Protein AF-A0A2E4DCX3-F1 (afdb_monomer_lite)

Sequence (112 aa):
MVFVAIFLFIAGSLFLGFKVRPLKSKTFEVTSGNKHPDRPMAWYENRIREQIKDLRFEKLKSENGVEYYKPRSLYQVNEPELSLEVTPYVISVTGSRLMIRLISTYVEIEES

Radius of gyration: 19.87 Å; chains: 1; bounding box: 54×25×55 Å

Secondary structure (DSSP, 8-state):
-HHHHHHHHHHHHHHHH---PPPPEEEEEEETTTS-TTS-HHHHHHHHHHHHHHTTEEEEEEETTEEEEEE-TT--S-PPPEEEEE-SSEEEEEEEHHHHHHHHHHTT----

Foldseek 3Di:
DVVVVVVVVVVVCVVVVPPPDQADKDKDKDFPVFADPPDAVVNLVVQLVVLCVVQQWDFDDADPQKTWTDHDPVPPPNWDIWIWHDDNGMIMIMTHPVSSVVSCVSSVTDDD

Structure (mmCIF, N/CA/C/O backbone):
data_AF-A0A2E4DCX3-F1
#
_entry.id   AF-A0A2E4DCX3-F1
#
loop_
_atom_site.group_PDB
_atom_site.id
_atom_site.type_symbol
_atom_site.label_atom_id
_atom_site.label_alt_id
_atom_site.label_comp_id
_atom_site.label_asym_id
_atom_site.label_entity_id
_atom_site.label_seq_id
_atom_site.pdbx_PDB_ins_code
_atom_site.Cartn_x
_atom_site.Cartn_y
_atom_site.Cartn_z
_atom_site.occupancy
_atom_site.B_iso_or_equiv
_atom_site.auth_seq_id
_atom_site.auth_comp_id
_atom_site.auth_asym_id
_atom_site.auth_atom_id
_atom_site.pdbx_PDB_model_num
ATOM 1 N N . MET A 1 1 ? 37.709 12.305 -41.499 1.00 60.09 1 MET A N 1
ATOM 2 C CA . MET A 1 1 ? 37.738 11.978 -40.052 1.00 60.09 1 MET A CA 1
ATOM 3 C C . MET A 1 1 ?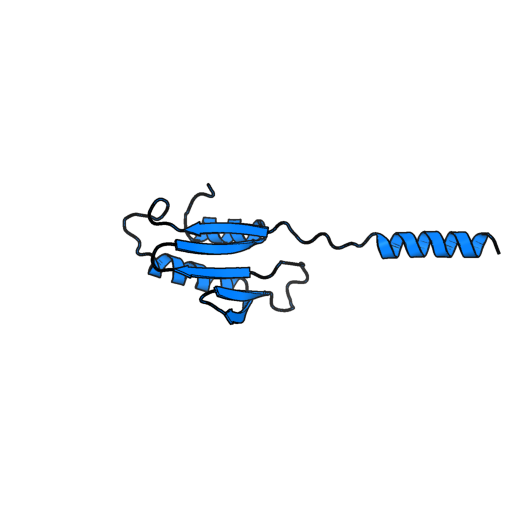 36.791 12.839 -39.211 1.00 60.09 1 MET A C 1
ATOM 5 O O . MET A 1 1 ? 36.148 12.287 -38.333 1.00 60.09 1 MET A O 1
ATOM 9 N N . VAL A 1 2 ? 36.623 14.138 -39.498 1.00 73.69 2 VAL A N 1
ATOM 10 C CA . VAL A 1 2 ? 35.741 15.048 -38.726 1.00 73.69 2 VAL A CA 1
ATOM 11 C C . VAL A 1 2 ? 34.267 14.602 -38.690 1.00 73.69 2 VAL A C 1
ATOM 13 O O . VAL A 1 2 ? 33.649 14.605 -37.631 1.00 73.69 2 VAL A O 1
ATOM 16 N N . PHE A 1 3 ? 33.721 14.122 -39.811 1.00 69.19 3 PHE A N 1
ATOM 17 C CA . PHE A 1 3 ? 32.329 13.652 -39.883 1.00 69.19 3 PHE A CA 1
ATOM 18 C C . PHE A 1 3 ? 32.030 12.429 -38.999 1.00 69.19 3 PHE A C 1
ATOM 20 O O . PHE A 1 3 ? 30.928 12.308 -38.473 1.00 69.19 3 PHE A O 1
ATOM 27 N N . VAL A 1 4 ? 33.017 11.554 -38.778 1.00 77.38 4 VAL A N 1
ATOM 28 C CA . VAL A 1 4 ? 32.861 10.365 -37.922 1.00 77.38 4 VAL A CA 1
ATOM 29 C C . VAL A 1 4 ? 32.795 10.767 -36.447 1.00 77.38 4 VAL A C 1
ATOM 31 O O . VAL A 1 4 ? 31.987 10.228 -35.698 1.00 77.38 4 VAL A O 1
ATOM 34 N N . ALA A 1 5 ? 33.580 11.768 -36.039 1.00 77.50 5 ALA A N 1
ATOM 35 C CA . ALA A 1 5 ? 33.556 12.290 -34.674 1.00 77.50 5 ALA A CA 1
ATOM 36 C C . ALA A 1 5 ? 32.223 12.985 -34.343 1.00 77.50 5 ALA A C 1
ATOM 38 O O . ALA A 1 5 ? 31.675 12.780 -33.263 1.00 77.50 5 ALA A O 1
ATOM 39 N N . ILE A 1 6 ? 31.666 13.746 -35.292 1.00 78.06 6 ILE A N 1
ATOM 40 C CA . ILE A 1 6 ? 30.356 14.397 -35.133 1.00 78.06 6 ILE A CA 1
ATOM 41 C C . ILE A 1 6 ? 29.243 13.346 -35.026 1.00 78.06 6 ILE A C 1
ATOM 43 O O . ILE A 1 6 ? 28.384 13.447 -34.153 1.00 78.06 6 ILE A O 1
ATOM 47 N N . PHE A 1 7 ? 29.287 12.298 -35.854 1.00 78.69 7 PHE A N 1
ATOM 48 C CA . PHE A 1 7 ? 28.310 11.210 -35.798 1.00 78.69 7 PHE A CA 1
ATOM 49 C C . PHE A 1 7 ? 28.363 10.448 -34.464 1.00 78.69 7 PHE A C 1
ATOM 51 O O . PHE A 1 7 ? 27.322 10.194 -33.862 1.00 78.69 7 PHE A O 1
ATOM 58 N N . LEU A 1 8 ? 29.563 10.156 -33.949 1.00 76.56 8 LEU A N 1
ATOM 59 C CA . LEU A 1 8 ? 29.741 9.519 -32.639 1.00 76.56 8 LEU A CA 1
ATOM 60 C C . LEU A 1 8 ? 29.294 10.421 -31.478 1.00 76.56 8 LEU A C 1
ATOM 62 O O . LEU A 1 8 ? 28.743 9.922 -30.500 1.00 76.56 8 LEU A O 1
ATOM 66 N N . PHE A 1 9 ? 29.467 11.740 -31.590 1.00 75.94 9 PHE A N 1
ATOM 67 C CA . PHE A 1 9 ? 28.999 12.700 -30.586 1.00 75.94 9 PHE A CA 1
ATOM 68 C C . PHE A 1 9 ? 27.464 12.807 -30.551 1.00 75.94 9 PHE A C 1
ATOM 70 O O . PHE A 1 9 ? 26.855 12.822 -29.478 1.00 75.94 9 PHE A O 1
ATOM 77 N N . ILE A 1 10 ? 26.817 12.817 -31.719 1.00 74.19 10 ILE A N 1
ATOM 78 C CA . ILE A 1 10 ? 25.350 12.809 -31.831 1.00 74.19 10 ILE A CA 1
ATOM 79 C C . ILE A 1 10 ? 24.786 11.471 -31.331 1.00 74.19 10 ILE A C 1
ATOM 81 O O . ILE A 1 10 ? 23.839 11.456 -30.549 1.00 74.19 10 ILE A O 1
ATOM 85 N N . ALA A 1 11 ? 25.406 10.346 -31.697 1.00 70.62 11 ALA A N 1
ATOM 86 C CA . ALA A 1 11 ? 24.998 9.034 -31.204 1.00 70.62 11 ALA A CA 1
ATOM 87 C C . ALA A 1 11 ? 25.176 8.921 -29.678 1.00 70.62 11 ALA A C 1
ATOM 89 O O . ALA A 1 11 ? 24.258 8.500 -28.979 1.00 70.62 11 ALA A O 1
ATOM 90 N N . GLY A 1 12 ? 26.313 9.370 -29.137 1.00 66.31 12 GLY A N 1
ATOM 91 C CA . GLY A 1 12 ? 26.572 9.369 -27.696 1.00 66.31 12 GLY A CA 1
ATOM 92 C C . GLY A 1 12 ? 25.592 10.246 -26.911 1.00 66.31 12 GLY A C 1
ATOM 93 O O . GLY A 1 12 ? 25.067 9.810 -25.888 1.00 66.31 12 GLY A O 1
ATOM 94 N N . SER A 1 13 ? 25.276 11.447 -27.405 1.00 64.88 13 SER A N 1
ATOM 95 C CA . SER A 1 13 ? 24.304 12.339 -26.750 1.00 64.88 13 SER A CA 1
ATOM 96 C C . SER A 1 13 ? 22.870 11.793 -26.778 1.00 64.88 13 SER A C 1
ATOM 98 O O . SER A 1 13 ? 22.145 11.963 -25.796 1.00 64.88 13 SER A O 1
ATOM 100 N N . LEU A 1 14 ? 22.480 11.059 -27.827 1.00 61.06 14 LEU A N 1
ATOM 101 C CA . LEU A 1 14 ? 21.183 10.373 -27.899 1.00 61.06 14 LEU A CA 1
ATOM 102 C C . LEU A 1 14 ? 21.089 9.174 -26.938 1.00 61.06 14 LEU A C 1
ATOM 104 O O . LEU A 1 14 ? 20.057 8.998 -26.292 1.00 61.06 14 LEU A O 1
ATOM 108 N N . PHE A 1 15 ? 22.162 8.393 -26.771 1.00 58.66 15 PHE A N 1
ATOM 109 C CA . PHE A 1 15 ? 22.199 7.278 -25.810 1.00 58.66 15 PHE A CA 1
ATOM 110 C C . PHE A 1 15 ? 22.223 7.745 -24.344 1.00 58.66 15 PHE A C 1
ATOM 112 O O . PHE A 1 15 ? 21.647 7.091 -23.476 1.00 58.66 15 PHE A O 1
ATOM 119 N N . LEU A 1 16 ? 22.836 8.896 -24.055 1.00 56.59 16 LEU A N 1
ATOM 120 C CA . LEU A 1 16 ? 22.876 9.489 -22.710 1.00 56.59 16 LEU A CA 1
ATOM 121 C C . LEU A 1 16 ? 21.589 10.250 -22.330 1.00 56.59 16 LEU A C 1
ATOM 123 O O . LEU A 1 16 ? 21.375 10.527 -21.147 1.00 56.59 16 LEU A O 1
ATOM 127 N N . GLY A 1 17 ? 20.734 10.581 -23.306 1.00 50.94 17 GLY A N 1
ATOM 128 C CA . GLY A 1 17 ? 19.500 11.354 -23.116 1.00 50.94 17 GLY A CA 1
ATOM 129 C C . GLY A 1 17 ? 18.341 10.574 -22.487 1.00 50.94 17 GLY A C 1
ATOM 130 O O . GLY A 1 17 ? 17.479 11.172 -21.844 1.00 50.94 17 GLY A O 1
ATOM 131 N N . PHE A 1 18 ? 18.347 9.242 -22.573 1.00 50.69 18 PHE A N 1
ATOM 132 C CA . PHE A 1 18 ? 17.361 8.381 -21.912 1.00 50.69 18 PHE A CA 1
ATOM 133 C C . PHE A 1 18 ? 17.787 8.023 -20.481 1.00 50.69 18 PHE A C 1
ATOM 135 O O . PHE A 1 18 ? 17.762 6.864 -20.069 1.00 50.69 18 PHE A O 1
ATOM 142 N N . LYS A 1 19 ? 18.152 9.025 -19.672 1.00 51.50 19 LYS A N 1
ATOM 143 C CA . LYS A 1 19 ? 18.128 8.847 -18.215 1.00 51.50 19 LYS A CA 1
ATOM 144 C C . LYS A 1 19 ? 16.668 8.790 -17.792 1.00 51.50 19 LYS A C 1
ATOM 146 O O . LYS A 1 19 ? 16.032 9.823 -17.590 1.00 51.50 19 LYS A O 1
ATOM 151 N N . VAL A 1 20 ? 16.145 7.569 -17.709 1.00 53.94 20 VAL A N 1
ATOM 152 C CA . VAL A 1 20 ? 14.855 7.246 -17.100 1.00 53.94 20 VAL A CA 1
ATOM 153 C C . VAL A 1 20 ? 14.802 7.957 -15.751 1.00 53.94 20 VAL A C 1
ATOM 155 O O . VAL A 1 20 ? 15.507 7.582 -14.816 1.00 53.94 20 VAL A O 1
ATOM 158 N N . ARG A 1 21 ? 14.033 9.044 -15.660 1.00 54.62 21 ARG A N 1
ATOM 159 C CA . ARG A 1 21 ? 13.808 9.706 -14.377 1.00 54.62 21 ARG A CA 1
ATOM 160 C C . ARG A 1 21 ? 12.901 8.775 -13.577 1.00 54.62 21 ARG A C 1
ATOM 162 O O . ARG A 1 21 ? 11.779 8.552 -14.035 1.00 54.62 21 ARG A O 1
ATOM 169 N N . PRO A 1 22 ? 13.346 8.219 -12.437 1.00 57.06 22 PRO A N 1
ATOM 170 C CA . PRO A 1 22 ? 12.442 7.465 -11.584 1.00 57.06 22 PRO A CA 1
ATOM 171 C C . PRO A 1 22 ? 11.277 8.384 -11.204 1.00 57.06 22 PRO A C 1
ATOM 173 O O . PRO A 1 22 ? 11.480 9.559 -10.873 1.00 57.06 22 PRO A O 1
ATOM 176 N N . LEU A 1 23 ? 10.051 7.877 -11.325 1.00 62.91 23 LEU A N 1
ATOM 177 C CA . LEU A 1 23 ? 8.863 8.592 -10.869 1.00 62.91 23 LEU A CA 1
ATOM 178 C C . LEU A 1 23 ? 9.053 8.935 -9.386 1.00 62.91 23 LEU A C 1
ATOM 180 O O . LEU A 1 23 ? 9.515 8.102 -8.609 1.00 62.91 23 LEU A O 1
ATOM 184 N N . LYS A 1 24 ? 8.728 10.174 -8.992 1.00 70.50 24 LYS A N 1
ATOM 185 C CA . LYS A 1 24 ? 8.826 10.587 -7.586 1.00 70.50 24 LYS A CA 1
ATOM 186 C C . LYS A 1 24 ? 7.937 9.671 -6.740 1.00 70.50 24 LYS A C 1
ATOM 188 O O . LYS A 1 24 ? 6.736 9.571 -7.015 1.00 70.50 24 LYS A O 1
ATOM 193 N N . SER A 1 25 ? 8.527 9.023 -5.739 1.00 80.06 25 SER A N 1
ATOM 194 C CA . SER A 1 25 ? 7.778 8.267 -4.743 1.00 80.06 25 SER A CA 1
ATOM 195 C C . SER A 1 25 ? 7.021 9.222 -3.818 1.00 80.06 25 SER A C 1
ATOM 197 O O . SER A 1 25 ? 7.450 10.354 -3.573 1.00 80.06 25 SER A O 1
ATOM 199 N N . LYS A 1 26 ? 5.862 8.779 -3.341 1.00 85.69 26 LYS A N 1
ATOM 200 C CA . LYS A 1 26 ? 5.081 9.427 -2.288 1.00 85.69 26 LYS A CA 1
ATOM 201 C C . LYS A 1 26 ? 4.746 8.368 -1.241 1.00 85.69 26 LYS A C 1
ATOM 203 O O . LYS A 1 26 ? 4.558 7.201 -1.587 1.00 85.69 26 LYS A O 1
ATOM 208 N N . THR A 1 27 ? 4.681 8.795 0.011 1.00 87.19 27 THR A N 1
ATOM 209 C CA . THR A 1 27 ? 4.216 7.977 1.129 1.00 87.19 27 THR A CA 1
ATOM 210 C C . THR A 1 27 ? 2.827 8.453 1.533 1.00 87.19 27 THR A C 1
ATOM 212 O O . THR A 1 27 ? 2.557 9.655 1.558 1.00 87.19 27 THR A O 1
ATOM 215 N N . PHE A 1 28 ? 1.939 7.503 1.780 1.00 88.31 28 PHE A N 1
ATOM 216 C CA . PHE A 1 28 ? 0.589 7.707 2.278 1.00 88.31 28 PHE A CA 1
ATOM 217 C C . PHE A 1 28 ? 0.420 6.891 3.548 1.00 88.31 28 PHE A C 1
ATOM 219 O O . PHE A 1 28 ? 0.754 5.708 3.572 1.00 88.31 28 PHE A O 1
ATOM 226 N N . GLU A 1 29 ? -0.097 7.528 4.590 1.00 90.06 29 GLU A N 1
ATOM 227 C CA . GLU A 1 29 ? -0.219 6.928 5.910 1.00 90.06 29 GLU A CA 1
ATOM 228 C C . GLU A 1 29 ? -1.677 6.926 6.352 1.00 90.06 29 GLU A C 1
ATOM 230 O O . GLU A 1 29 ? -2.367 7.941 6.279 1.00 90.06 29 GLU A O 1
ATOM 235 N N . VAL A 1 30 ? -2.141 5.786 6.851 1.00 87.00 30 VAL A N 1
ATOM 236 C CA . VAL A 1 30 ? -3.414 5.655 7.556 1.00 87.00 30 VAL A CA 1
ATOM 237 C C . VAL A 1 30 ? -3.110 5.617 9.043 1.00 87.00 30 VAL A C 1
ATOM 239 O O . VAL A 1 30 ? -2.428 4.714 9.524 1.00 87.00 30 VAL A O 1
ATOM 242 N N . THR A 1 31 ? -3.622 6.598 9.773 1.00 88.06 31 THR A N 1
ATOM 243 C CA . THR A 1 31 ? -3.452 6.765 11.216 1.00 88.06 31 THR A CA 1
ATOM 244 C C . THR A 1 31 ? -4.814 6.786 11.903 1.00 88.06 31 THR A C 1
ATOM 246 O O . THR A 1 31 ? -5.868 6.889 11.272 1.00 88.06 31 THR A O 1
ATOM 249 N N . SER A 1 32 ? -4.829 6.707 13.231 1.00 82.62 32 SER A N 1
ATOM 250 C CA . SER A 1 32 ? -6.069 6.865 13.998 1.00 82.62 32 SER A CA 1
ATOM 251 C C . SER A 1 32 ? -6.746 8.228 13.801 1.00 82.62 32 SER A C 1
ATOM 253 O O . SER A 1 32 ? -7.934 8.334 14.084 1.00 82.62 32 SER A O 1
ATOM 255 N N . GLY A 1 33 ? -6.013 9.249 13.339 1.00 82.31 33 GLY A N 1
ATOM 256 C CA . GLY A 1 33 ? -6.527 10.606 13.140 1.00 82.31 33 GLY A CA 1
ATOM 257 C C . GLY A 1 33 ? -7.189 10.853 11.782 1.00 82.31 33 GLY A C 1
ATOM 258 O O . GLY A 1 33 ? -7.998 11.769 11.684 1.00 82.31 33 GLY A O 1
ATOM 259 N N . ASN A 1 34 ? -6.874 10.058 10.752 1.00 83.50 34 ASN A N 1
ATOM 260 C CA . ASN A 1 34 ? -7.433 10.226 9.401 1.00 83.50 34 ASN A CA 1
ATOM 261 C C . ASN A 1 34 ? -8.348 9.076 8.953 1.00 83.50 34 ASN A C 1
ATOM 263 O O . ASN A 1 34 ? -9.028 9.192 7.935 1.00 83.50 34 ASN A O 1
ATOM 267 N N . LYS A 1 35 ? -8.384 7.967 9.700 1.00 83.38 35 LYS A N 1
ATOM 268 C CA . LYS A 1 35 ? -9.285 6.849 9.417 1.00 83.38 35 LYS A CA 1
ATOM 269 C C . LYS A 1 35 ? -10.731 7.186 9.789 1.00 83.38 35 LYS A C 1
ATOM 271 O O . LYS A 1 35 ? -11.000 7.938 10.724 1.00 83.38 35 LYS A O 1
ATOM 276 N N . HIS A 1 36 ? -11.669 6.509 9.139 1.00 84.12 36 HIS A N 1
ATOM 277 C CA . HIS A 1 36 ? -13.079 6.566 9.499 1.00 84.12 36 HIS A CA 1
ATOM 278 C C . HIS A 1 36 ? -13.296 5.960 10.904 1.00 84.12 36 HIS A C 1
ATOM 280 O O . HIS A 1 36 ? -12.719 4.902 11.207 1.00 84.12 36 HIS A O 1
ATOM 286 N N . PRO A 1 37 ? -14.126 6.573 11.771 1.00 82.38 37 PRO A N 1
ATOM 287 C CA . PRO A 1 37 ? -14.344 6.094 13.140 1.00 82.38 37 PRO A CA 1
ATOM 288 C C . PRO A 1 37 ? -14.864 4.651 13.180 1.00 82.38 37 PRO A C 1
ATOM 290 O O . PRO A 1 37 ? -14.351 3.837 13.946 1.00 82.38 37 PRO A O 1
ATOM 293 N N . ASP A 1 38 ? -15.783 4.309 12.276 1.00 85.25 38 ASP A N 1
ATOM 294 C CA . ASP A 1 38 ? -16.437 2.991 12.237 1.00 85.25 38 ASP A CA 1
ATOM 295 C C . ASP A 1 38 ? -15.596 1.868 11.608 1.00 85.25 38 ASP A C 1
ATOM 297 O O . ASP A 1 38 ? -15.982 0.700 11.657 1.00 85.25 38 ASP A O 1
ATOM 301 N N . ARG A 1 39 ? -14.452 2.190 10.987 1.00 86.69 39 ARG A N 1
ATOM 302 C CA . ARG A 1 39 ? -13.627 1.204 10.273 1.00 86.69 39 ARG A CA 1
ATOM 303 C C . ARG A 1 39 ? -12.381 0.837 11.096 1.00 86.69 39 ARG A C 1
ATOM 305 O O . ARG A 1 39 ? -11.603 1.723 11.479 1.00 86.69 39 ARG A O 1
ATOM 312 N N . PRO A 1 40 ? -12.150 -0.456 11.395 1.00 88.88 40 PRO A N 1
ATOM 313 C CA . PRO A 1 40 ? -10.940 -0.891 12.091 1.00 88.88 40 PRO A CA 1
ATOM 314 C C . PRO A 1 40 ? -9.716 -0.816 11.166 1.00 88.88 40 PRO A C 1
ATOM 316 O O . PRO A 1 40 ? -9.854 -0.924 9.950 1.00 88.88 40 PRO A O 1
ATOM 319 N N . MET A 1 41 ? -8.503 -0.705 11.725 1.00 88.25 41 MET A N 1
ATOM 320 C CA . MET A 1 41 ? -7.262 -0.675 10.924 1.00 88.25 41 MET A CA 1
ATOM 321 C C . MET A 1 41 ? -7.102 -1.901 10.018 1.00 88.25 41 MET A C 1
ATOM 323 O O . MET A 1 41 ? -6.710 -1.766 8.863 1.00 88.25 41 MET A O 1
ATOM 327 N N . ALA A 1 42 ? -7.518 -3.078 10.492 1.00 89.06 42 ALA A N 1
ATOM 328 C CA . ALA A 1 42 ? -7.504 -4.307 9.701 1.00 89.06 42 ALA A CA 1
ATOM 329 C C . ALA A 1 42 ? -8.330 -4.204 8.401 1.00 89.06 42 ALA A C 1
ATOM 331 O O . ALA A 1 42 ? -8.007 -4.848 7.405 1.00 89.06 42 ALA A O 1
ATOM 332 N N . TRP A 1 43 ? -9.390 -3.384 8.378 1.00 90.25 43 TRP A N 1
ATOM 333 C CA . TRP A 1 43 ? -10.163 -3.150 7.156 1.00 90.25 43 TRP A CA 1
ATOM 334 C C . TRP A 1 43 ? -9.318 -2.428 6.101 1.00 90.25 43 TRP A C 1
ATOM 336 O O . TRP A 1 43 ? -9.300 -2.840 4.942 1.00 90.25 43 TRP A O 1
ATOM 346 N N . TYR A 1 44 ? -8.571 -1.402 6.513 1.00 88.81 44 TYR A N 1
ATOM 347 C CA . TYR A 1 44 ? -7.678 -0.641 5.638 1.00 88.81 44 TYR A CA 1
ATOM 348 C C . TYR A 1 44 ? -6.524 -1.496 5.125 1.00 88.81 44 TYR A C 1
ATOM 350 O O . TYR A 1 44 ? -6.248 -1.496 3.929 1.00 88.81 44 TYR A O 1
ATOM 358 N N . GLU A 1 45 ? -5.903 -2.277 6.007 1.00 90.69 45 GLU A N 1
ATOM 359 C CA . GLU A 1 45 ? -4.848 -3.227 5.646 1.00 90.69 45 GLU A CA 1
ATOM 360 C C . GLU A 1 45 ? -5.309 -4.182 4.535 1.00 90.69 45 GLU A C 1
ATOM 362 O O . GLU A 1 45 ? -4.633 -4.330 3.513 1.00 90.69 45 GLU A O 1
ATOM 367 N N . ASN A 1 46 ? -6.490 -4.785 4.698 1.00 91.12 46 ASN A N 1
ATOM 368 C CA . ASN A 1 46 ? -7.047 -5.709 3.713 1.00 91.12 46 ASN A CA 1
ATOM 369 C C . ASN A 1 46 ? -7.348 -5.014 2.382 1.00 91.12 46 ASN A C 1
ATOM 371 O O . ASN A 1 46 ? -6.951 -5.519 1.334 1.00 91.12 46 ASN A O 1
ATOM 375 N N . ARG A 1 47 ? -7.969 -3.830 2.416 1.00 90.81 47 ARG A N 1
ATOM 376 C CA . ARG A 1 47 ? -8.291 -3.057 1.206 1.00 90.81 47 ARG A CA 1
ATOM 377 C C . ARG A 1 47 ? -7.050 -2.628 0.434 1.00 90.81 47 ARG A C 1
ATOM 379 O O . ARG A 1 47 ? -7.028 -2.729 -0.789 1.00 90.81 47 ARG A O 1
ATOM 386 N N . ILE A 1 48 ? -6.003 -2.195 1.133 1.00 90.50 48 ILE A N 1
ATOM 387 C CA . ILE A 1 48 ? -4.731 -1.821 0.505 1.00 90.50 48 ILE A CA 1
ATOM 388 C C . ILE A 1 48 ? -4.103 -3.046 -0.168 1.00 90.50 48 ILE A C 1
ATOM 390 O O . ILE A 1 48 ? -3.694 -2.964 -1.326 1.00 90.50 48 ILE A O 1
ATOM 394 N N . ARG A 1 49 ? -4.077 -4.203 0.506 1.00 90.75 49 ARG A N 1
ATOM 395 C CA . ARG A 1 49 ? -3.550 -5.443 -0.087 1.00 90.75 49 ARG A CA 1
ATOM 396 C C . ARG A 1 49 ? -4.373 -5.942 -1.275 1.00 90.75 49 ARG A C 1
ATOM 398 O O . ARG A 1 49 ? -3.785 -6.440 -2.232 1.00 90.75 49 ARG A O 1
ATOM 405 N N . GLU A 1 50 ? -5.698 -5.830 -1.227 1.00 89.50 50 GLU A N 1
ATOM 406 C CA . GLU A 1 50 ? -6.578 -6.123 -2.369 1.00 89.50 50 GLU A CA 1
ATOM 407 C C . GLU A 1 50 ? -6.223 -5.238 -3.564 1.00 89.50 50 GLU A C 1
ATOM 409 O O . GLU A 1 50 ? -5.925 -5.754 -4.638 1.00 89.50 50 GLU A O 1
ATOM 414 N N . GLN A 1 51 ? -6.115 -3.926 -3.348 1.00 88.31 51 GLN A N 1
ATOM 415 C CA . GLN A 1 51 ? -5.785 -2.986 -4.415 1.00 88.31 51 GLN A CA 1
ATOM 416 C C . GLN A 1 51 ? -4.403 -3.261 -5.029 1.00 88.31 51 GLN A C 1
ATOM 418 O O . GLN A 1 51 ? -4.237 -3.191 -6.245 1.00 88.31 51 GLN A O 1
ATOM 423 N N . ILE A 1 52 ? -3.402 -3.612 -4.216 1.00 87.94 52 ILE A N 1
ATOM 424 C CA . ILE A 1 52 ? -2.064 -3.996 -4.701 1.00 87.94 52 ILE A CA 1
ATOM 425 C C . ILE A 1 52 ? -2.148 -5.234 -5.613 1.00 87.94 52 ILE A C 1
ATOM 427 O O . ILE A 1 52 ? -1.508 -5.273 -6.669 1.00 87.94 52 ILE A O 1
ATOM 431 N N . LYS A 1 53 ? -2.961 -6.233 -5.242 1.00 85.62 53 LYS A N 1
ATOM 432 C CA . LYS A 1 53 ? -3.186 -7.432 -6.067 1.00 85.62 53 LYS A CA 1
ATOM 433 C C . LYS A 1 53 ? -3.902 -7.098 -7.374 1.00 85.62 53 LYS A C 1
ATOM 435 O O . LYS A 1 53 ? -3.485 -7.597 -8.420 1.00 85.62 53 LYS A O 1
ATOM 440 N N . ASP A 1 54 ? -4.912 -6.235 -7.332 1.00 85.81 54 ASP A N 1
ATOM 441 C CA . ASP A 1 54 ? -5.669 -5.806 -8.515 1.00 85.81 54 ASP A CA 1
ATOM 442 C C . ASP A 1 54 ? -4.794 -5.026 -9.503 1.00 85.81 54 ASP A C 1
ATOM 444 O O . ASP A 1 54 ? -4.888 -5.209 -10.719 1.00 85.81 54 ASP A O 1
ATOM 448 N N . LEU A 1 55 ? -3.846 -4.242 -8.982 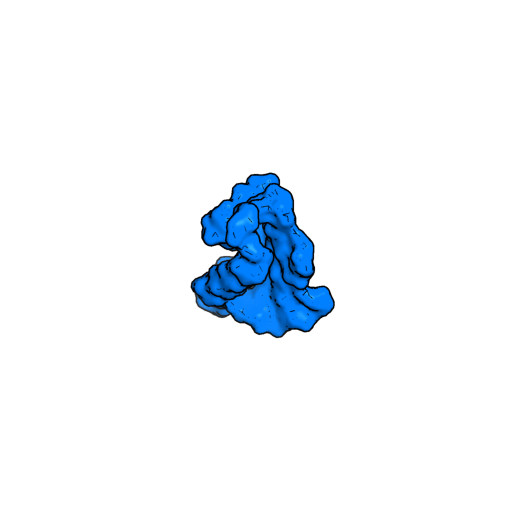1.00 81.75 55 LEU A N 1
ATOM 449 C CA . LEU A 1 55 ? -2.799 -3.570 -9.758 1.00 81.75 55 LEU A CA 1
ATOM 450 C C . LEU A 1 55 ? -1.712 -4.530 -10.280 1.00 81.75 55 LEU A C 1
ATOM 452 O O . LEU A 1 55 ? -0.771 -4.096 -10.942 1.00 81.75 55 LEU A O 1
ATOM 456 N N . ARG A 1 56 ? -1.849 -5.839 -10.028 1.00 83.88 56 ARG A N 1
ATOM 457 C CA . ARG A 1 56 ? -0.941 -6.916 -10.459 1.00 83.88 56 ARG A CA 1
ATOM 458 C C . ARG A 1 56 ? 0.494 -6.745 -9.961 1.00 83.88 56 ARG A C 1
ATOM 460 O O . ARG A 1 56 ? 1.449 -7.078 -10.671 1.00 83.88 56 ARG A O 1
ATOM 467 N N . PHE A 1 57 ? 0.647 -6.254 -8.739 1.00 85.50 57 PHE A N 1
ATOM 468 C CA . PHE A 1 57 ? 1.929 -6.252 -8.051 1.00 85.50 57 PHE A CA 1
ATOM 469 C C . PHE A 1 57 ? 2.162 -7.603 -7.368 1.00 85.50 57 PHE A C 1
ATOM 471 O O . PHE A 1 57 ? 1.278 -8.163 -6.720 1.00 85.50 57 PHE A O 1
ATOM 478 N N . GLU A 1 58 ? 3.370 -8.133 -7.510 1.00 85.81 58 GLU A N 1
ATOM 479 C CA . GLU A 1 58 ? 3.815 -9.344 -6.830 1.00 85.81 58 GLU A CA 1
ATOM 480 C C . GLU A 1 58 ? 4.622 -8.998 -5.591 1.00 85.81 58 GLU A C 1
ATOM 482 O O . GLU A 1 58 ? 5.496 -8.132 -5.632 1.00 85.81 58 GLU A O 1
ATOM 487 N N . LYS A 1 59 ? 4.365 -9.721 -4.497 1.00 87.25 59 LYS A N 1
ATOM 488 C CA . LYS A 1 59 ? 5.179 -9.633 -3.287 1.00 87.25 59 LYS A CA 1
ATOM 489 C C . LYS A 1 59 ? 6.570 -10.197 -3.582 1.00 87.25 59 LYS A C 1
ATOM 491 O O . LYS A 1 59 ? 6.703 -11.370 -3.919 1.00 87.25 59 LYS A O 1
ATOM 496 N N . LEU A 1 60 ? 7.592 -9.359 -3.442 1.00 87.00 60 LEU A N 1
ATOM 497 C CA . LEU A 1 60 ? 9.000 -9.725 -3.598 1.00 87.00 60 LEU A CA 1
ATOM 498 C C . LEU A 1 60 ? 9.560 -10.314 -2.309 1.00 87.00 60 LEU A C 1
ATOM 500 O O . LEU A 1 60 ? 10.122 -11.405 -2.301 1.00 87.00 60 LEU A O 1
ATOM 504 N N . LYS A 1 61 ? 9.435 -9.554 -1.219 1.00 88.88 61 LYS A N 1
ATOM 505 C CA . LYS A 1 61 ? 10.024 -9.892 0.076 1.00 88.88 61 LYS A CA 1
ATOM 506 C C . LYS A 1 61 ? 9.239 -9.267 1.222 1.00 88.88 61 LYS A C 1
ATOM 508 O O . LYS A 1 61 ? 8.464 -8.332 1.031 1.00 88.88 61 LYS A O 1
ATOM 513 N N . SER A 1 62 ? 9.453 -9.806 2.414 1.00 89.88 62 SER A N 1
ATOM 514 C CA . SER A 1 62 ? 8.951 -9.267 3.675 1.00 89.88 62 SER A CA 1
ATOM 515 C C . SER A 1 62 ? 10.142 -9.142 4.614 1.00 89.88 62 SER A C 1
ATOM 517 O O . SER A 1 62 ? 10.804 -10.144 4.872 1.00 89.88 62 SER A O 1
ATOM 519 N N . GLU A 1 63 ? 10.438 -7.941 5.094 1.00 87.50 63 GLU A N 1
ATOM 520 C CA . GLU A 1 63 ? 11.606 -7.675 5.936 1.00 87.50 63 GLU A CA 1
ATOM 521 C C . GLU A 1 63 ? 11.236 -6.637 6.998 1.00 87.50 63 GLU A C 1
ATOM 523 O O . GLU A 1 63 ? 10.673 -5.599 6.666 1.00 87.50 63 GLU A O 1
ATOM 528 N N . ASN A 1 64 ? 11.510 -6.928 8.274 1.00 83.69 64 ASN A N 1
ATOM 529 C CA . ASN A 1 64 ? 11.229 -6.034 9.410 1.00 83.69 64 ASN A CA 1
ATOM 530 C C . ASN A 1 64 ? 9.777 -5.515 9.488 1.00 83.69 64 ASN A C 1
ATOM 532 O O . ASN A 1 64 ? 9.546 -4.383 9.892 1.00 83.69 64 ASN A O 1
ATOM 536 N N . GLY A 1 65 ? 8.790 -6.323 9.083 1.00 83.19 65 GLY A N 1
ATOM 537 C CA . GLY A 1 65 ? 7.379 -5.903 9.061 1.00 83.19 65 GLY A CA 1
ATOM 538 C C . GLY A 1 65 ? 6.980 -5.053 7.848 1.00 83.19 65 GLY A C 1
ATOM 539 O O . GLY A 1 65 ? 5.814 -4.685 7.723 1.00 83.19 65 GLY A O 1
ATOM 540 N N . VAL A 1 66 ? 7.912 -4.806 6.922 1.00 89.56 66 VAL A N 1
ATOM 541 C CA . VAL A 1 66 ? 7.663 -4.132 5.645 1.00 89.56 66 VAL A CA 1
ATOM 542 C C . VAL A 1 66 ? 7.538 -5.171 4.533 1.00 89.56 66 VAL A C 1
ATOM 544 O O . VAL A 1 66 ? 8.403 -6.030 4.342 1.00 89.56 66 VAL A O 1
ATOM 547 N N . GLU A 1 67 ? 6.447 -5.100 3.786 1.00 91.69 67 GLU A N 1
ATOM 548 C CA . GLU A 1 67 ? 6.188 -5.910 2.604 1.00 91.69 67 GLU A CA 1
ATOM 549 C C . GLU A 1 67 ? 6.567 -5.123 1.347 1.00 91.69 67 GLU A C 1
ATOM 551 O O . GLU A 1 67 ? 6.070 -4.022 1.127 1.00 91.69 67 GLU A O 1
ATOM 556 N N . TYR A 1 68 ? 7.424 -5.697 0.505 1.00 89.06 68 TYR A N 1
ATOM 557 C CA . TYR A 1 68 ? 7.871 -5.080 -0.743 1.00 89.06 68 TYR A CA 1
ATOM 558 C C . TYR A 1 68 ? 7.217 -5.762 -1.935 1.00 89.06 68 TYR A C 1
ATOM 560 O O . TYR A 1 68 ? 7.157 -6.994 -2.008 1.00 89.06 68 TYR A O 1
ATOM 568 N N . TYR A 1 69 ? 6.779 -4.957 -2.892 1.00 89.06 69 TYR A N 1
ATOM 569 C CA . TYR A 1 69 ? 6.009 -5.374 -4.046 1.00 89.06 69 TYR A CA 1
ATOM 570 C C . TYR A 1 69 ? 6.588 -4.788 -5.336 1.00 89.06 69 TYR A C 1
ATOM 572 O O . TYR A 1 69 ? 6.977 -3.620 -5.386 1.00 89.06 69 TYR A O 1
ATOM 580 N N . LYS A 1 70 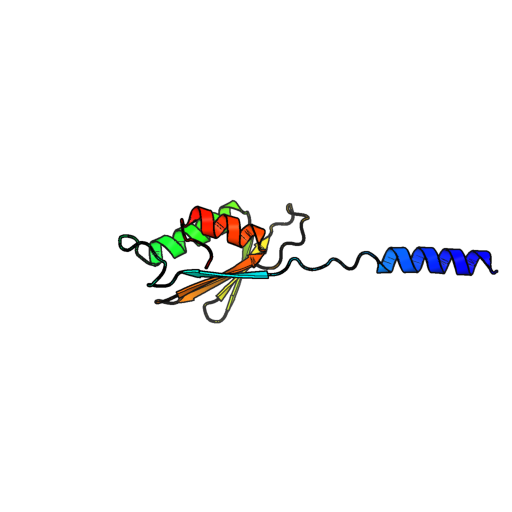? 6.599 -5.586 -6.407 1.00 86.31 70 LYS A N 1
ATOM 581 C CA . LYS A 1 70 ? 7.054 -5.182 -7.747 1.00 86.31 70 LYS A CA 1
ATOM 582 C C . LYS A 1 70 ? 5.954 -5.389 -8.787 1.00 86.31 70 LYS A C 1
ATOM 584 O O . LYS A 1 70 ? 5.234 -6.385 -8.707 1.00 86.31 70 LYS A O 1
ATOM 589 N N . PRO A 1 71 ? 5.835 -4.504 -9.790 1.00 83.69 71 PRO A N 1
ATOM 590 C CA . PRO A 1 71 ? 4.896 -4.706 -10.888 1.00 83.69 71 PRO A CA 1
ATOM 591 C C . PRO A 1 71 ? 5.222 -5.976 -11.690 1.00 83.69 71 PRO A C 1
ATOM 593 O O . PRO A 1 71 ? 6.382 -6.226 -12.039 1.00 83.69 71 PRO A O 1
ATOM 596 N N . ARG A 1 72 ? 4.196 -6.763 -12.048 1.00 77.50 72 ARG A N 1
ATOM 597 C CA . ARG A 1 72 ? 4.350 -7.839 -13.042 1.00 77.50 72 ARG A CA 1
ATOM 598 C C . ARG A 1 72 ? 4.722 -7.257 -14.407 1.00 77.50 72 ARG A C 1
ATOM 600 O O . ARG A 1 72 ? 4.193 -6.228 -14.824 1.00 77.50 72 ARG A O 1
ATOM 607 N N . SER A 1 73 ? 5.580 -7.977 -15.128 1.00 58.53 73 SER A N 1
ATOM 608 C CA . SER A 1 73 ? 6.285 -7.619 -16.376 1.00 58.53 73 SER A CA 1
ATOM 609 C C . SER A 1 73 ? 5.452 -7.091 -17.560 1.00 58.53 73 SER A C 1
ATOM 611 O O . SER A 1 73 ? 6.032 -6.693 -18.566 1.00 58.53 73 SER A O 1
ATOM 613 N N . LEU A 1 74 ? 4.120 -7.045 -17.463 1.00 56.78 74 LEU A N 1
ATOM 614 C CA . LEU A 1 74 ? 3.245 -6.431 -18.469 1.00 56.78 74 LEU A CA 1
ATOM 615 C C . LEU A 1 74 ? 3.133 -4.903 -18.327 1.00 56.78 74 LEU A C 1
ATOM 617 O O . LEU A 1 74 ? 2.787 -4.236 -19.300 1.00 56.78 74 LEU A O 1
ATOM 621 N N . TYR A 1 75 ? 3.456 -4.333 -17.162 1.00 54.09 75 TYR A N 1
ATOM 622 C CA . TYR A 1 75 ? 3.535 -2.882 -16.990 1.00 54.09 75 TYR A CA 1
ATOM 623 C C . TYR A 1 75 ? 4.958 -2.421 -17.316 1.00 54.09 75 TYR A C 1
ATOM 625 O O . TYR A 1 75 ? 5.830 -2.366 -16.460 1.00 54.09 75 TYR A O 1
ATOM 633 N N . GLN A 1 76 ? 5.190 -2.088 -18.586 1.00 50.31 76 GLN A N 1
ATOM 634 C CA . GLN A 1 76 ? 6.419 -1.457 -19.097 1.00 50.31 76 GLN A CA 1
ATOM 635 C C . GLN A 1 76 ? 6.620 -0.006 -18.608 1.00 50.31 76 GLN A C 1
ATOM 637 O O . GLN A 1 76 ? 7.522 0.695 -19.066 1.00 50.31 76 GLN A O 1
ATOM 642 N N . VAL A 1 77 ? 5.772 0.464 -17.691 1.00 56.16 77 VAL A N 1
ATOM 643 C CA . VAL A 1 77 ? 5.960 1.730 -16.989 1.00 56.16 77 VAL A CA 1
ATOM 644 C C . VAL A 1 77 ? 6.926 1.450 -15.844 1.00 56.16 77 VAL A C 1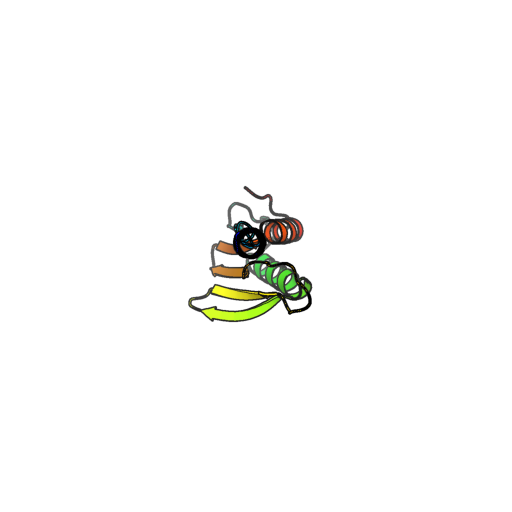
ATOM 646 O O . VAL A 1 77 ? 6.691 0.533 -15.064 1.00 56.16 77 VAL A O 1
ATOM 649 N N . ASN A 1 78 ? 8.018 2.215 -15.759 1.00 62.75 78 ASN A N 1
ATOM 650 C CA . ASN A 1 78 ? 8.990 2.157 -14.661 1.00 62.75 78 ASN A CA 1
ATOM 651 C C . ASN A 1 78 ? 8.354 2.653 -13.350 1.00 62.75 78 ASN A C 1
ATOM 653 O O . ASN A 1 78 ? 8.704 3.717 -12.838 1.00 62.75 78 ASN A O 1
ATOM 657 N N . GLU A 1 79 ? 7.374 1.909 -12.850 1.00 69.50 79 GLU A N 1
ATOM 658 C CA . GLU A 1 79 ? 6.797 2.098 -11.531 1.00 69.50 79 GLU A CA 1
ATOM 659 C C . GLU A 1 79 ? 7.855 1.697 -10.491 1.00 69.50 79 GLU A C 1
ATOM 661 O O . GLU A 1 79 ? 8.472 0.632 -10.620 1.00 69.50 79 GLU A O 1
ATOM 666 N N . PRO A 1 80 ? 8.116 2.550 -9.487 1.00 73.81 80 PRO A N 1
ATOM 667 C CA . PRO A 1 80 ? 8.985 2.201 -8.381 1.00 73.81 80 PRO A CA 1
ATOM 668 C C . PRO A 1 80 ? 8.389 1.027 -7.596 1.00 73.81 80 PRO A C 1
ATOM 670 O O . PRO A 1 80 ? 7.188 0.751 -7.655 1.00 73.81 80 PRO A O 1
ATOM 673 N N . GLU A 1 81 ? 9.243 0.345 -6.840 1.00 82.62 81 GLU A N 1
ATOM 674 C CA . GLU A 1 81 ? 8.795 -0.665 -5.884 1.00 82.62 81 GLU A CA 1
ATOM 675 C C . GLU A 1 81 ? 7.779 -0.052 -4.912 1.00 82.62 81 GLU A C 1
ATOM 677 O O . GLU A 1 81 ? 7.933 1.094 -4.475 1.00 82.62 81 GLU A O 1
ATOM 682 N N . LEU A 1 82 ? 6.734 -0.815 -4.591 1.00 87.12 82 LEU A N 1
ATOM 683 C CA . LEU A 1 82 ? 5.772 -0.438 -3.565 1.00 87.12 82 LEU A CA 1
ATOM 684 C C . LEU A 1 82 ? 6.159 -1.104 -2.252 1.00 87.12 82 LEU A C 1
ATOM 686 O O . LEU A 1 82 ? 6.380 -2.313 -2.210 1.00 87.12 82 LEU A O 1
ATOM 690 N N . SER A 1 83 ? 6.211 -0.327 -1.178 1.00 90.69 83 SER A N 1
ATOM 691 C CA . SER A 1 83 ? 6.401 -0.841 0.172 1.00 90.69 83 SER A CA 1
ATOM 692 C C . SER A 1 83 ? 5.157 -0.587 1.010 1.00 90.69 83 SER A C 1
ATOM 694 O O . SER A 1 83 ? 4.602 0.512 1.000 1.00 90.69 83 SER A O 1
ATOM 696 N N . LEU A 1 84 ? 4.735 -1.607 1.744 1.00 92.19 84 LEU A N 1
ATOM 697 C CA . LEU A 1 84 ? 3.639 -1.558 2.699 1.00 92.19 84 LEU A CA 1
ATOM 698 C C . LEU A 1 84 ? 4.193 -1.911 4.076 1.00 92.19 84 LEU A C 1
ATOM 700 O O . LEU A 1 84 ? 4.655 -3.028 4.292 1.00 92.19 84 LEU A O 1
ATOM 704 N N . GLU A 1 85 ? 4.124 -0.973 5.004 1.00 92.19 85 GLU A N 1
ATOM 705 C CA . GLU A 1 85 ? 4.432 -1.187 6.410 1.00 92.19 85 GLU A CA 1
ATOM 706 C C . GLU A 1 85 ? 3.129 -1.177 7.204 1.00 92.19 85 GLU A C 1
ATOM 708 O O . GLU A 1 85 ? 2.328 -0.245 7.104 1.00 92.19 85 GLU A O 1
ATOM 713 N N . VAL A 1 86 ? 2.906 -2.232 7.984 1.00 89.06 86 VAL A N 1
ATOM 714 C CA . VAL A 1 86 ? 1.707 -2.372 8.812 1.00 89.06 86 VAL A CA 1
ATOM 715 C C . VAL A 1 86 ? 2.135 -2.429 10.267 1.00 89.06 86 VAL A C 1
ATOM 717 O O . VAL A 1 86 ? 2.763 -3.392 10.707 1.00 89.06 86 VAL A O 1
ATOM 720 N N . THR A 1 87 ? 1.754 -1.408 11.026 1.00 86.50 87 THR A N 1
ATOM 721 C CA . THR A 1 87 ? 1.897 -1.375 12.482 1.00 86.50 87 THR A CA 1
ATOM 722 C C . THR A 1 87 ? 0.516 -1.266 13.138 1.00 86.50 87 THR A C 1
ATOM 724 O O . THR A 1 87 ? -0.449 -0.875 12.476 1.00 86.50 87 THR A O 1
ATOM 727 N N . PRO A 1 88 ? 0.379 -1.566 14.445 1.00 83.19 88 PRO A N 1
ATOM 728 C CA . PRO A 1 88 ? -0.913 -1.478 15.136 1.00 83.19 88 PRO A CA 1
ATOM 729 C C . PRO A 1 88 ? -1.574 -0.091 15.090 1.00 83.19 88 PRO A C 1
ATOM 731 O O . PRO A 1 88 ? -2.789 0.014 15.249 1.00 83.19 88 PRO A O 1
ATOM 734 N N . TYR A 1 89 ? -0.784 0.967 14.885 1.00 84.81 89 TYR A N 1
ATOM 735 C CA . TYR A 1 89 ? -1.241 2.357 14.956 1.00 84.81 89 TYR A CA 1
ATOM 736 C C . TYR A 1 89 ? -1.182 3.091 13.614 1.00 84.81 89 TYR A C 1
ATOM 738 O O . TYR A 1 89 ? -1.902 4.074 13.431 1.00 84.81 89 TYR A O 1
ATOM 746 N N . VAL A 1 90 ? -0.338 2.626 12.690 1.00 88.94 90 VAL A N 1
ATOM 747 C CA . VAL A 1 90 ? -0.077 3.278 11.404 1.00 88.94 90 VAL A CA 1
ATOM 748 C C . VAL A 1 90 ? 0.072 2.232 10.305 1.00 88.94 90 VAL A C 1
ATOM 750 O O . VAL A 1 90 ? 0.816 1.261 10.458 1.00 88.94 90 VAL A O 1
ATOM 753 N N . ILE A 1 91 ? -0.594 2.458 9.176 1.00 90.19 91 ILE A N 1
ATOM 754 C CA . ILE A 1 91 ? -0.348 1.727 7.930 1.00 90.19 91 ILE A CA 1
ATOM 755 C C . ILE A 1 91 ? 0.305 2.698 6.954 1.00 90.19 91 ILE A C 1
ATOM 757 O O . ILE A 1 91 ? -0.323 3.682 6.575 1.00 90.19 91 ILE A O 1
ATOM 761 N N . SER A 1 92 ? 1.543 2.433 6.548 1.00 90.88 92 SER A N 1
ATOM 762 C CA . SER A 1 92 ? 2.291 3.276 5.613 1.00 90.88 92 SER A CA 1
ATOM 763 C C . SER A 1 92 ? 2.453 2.575 4.271 1.00 90.88 92 SER A C 1
ATOM 765 O O . SER A 1 92 ? 2.888 1.426 4.193 1.00 90.88 92 SER A O 1
ATOM 767 N N . VAL A 1 93 ? 2.091 3.268 3.196 1.00 90.62 93 VAL A N 1
ATOM 768 C CA . VAL A 1 93 ? 2.235 2.806 1.815 1.00 90.62 93 VAL A CA 1
ATOM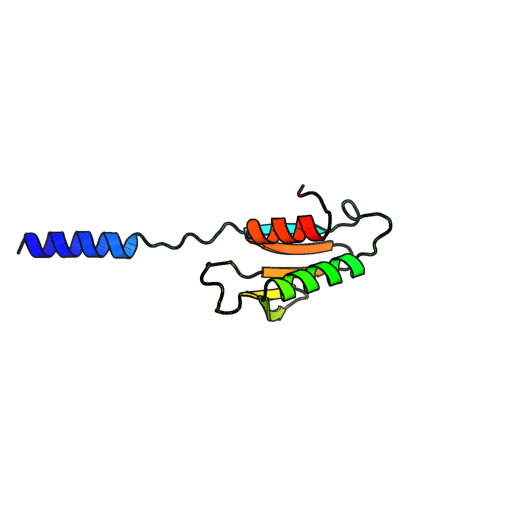 769 C C . VAL A 1 93 ? 3.139 3.778 1.083 1.00 90.62 93 VAL A C 1
ATOM 771 O O . VAL A 1 93 ? 2.814 4.957 0.968 1.00 90.62 93 VAL A O 1
ATOM 774 N N . THR A 1 94 ? 4.254 3.298 0.544 1.00 89.88 94 THR A N 1
ATOM 775 C CA . THR A 1 94 ? 5.136 4.098 -0.313 1.00 89.88 94 THR A CA 1
ATOM 776 C C . THR A 1 94 ? 5.146 3.520 -1.717 1.00 89.88 94 THR A C 1
ATOM 778 O O . THR A 1 94 ? 5.300 2.318 -1.900 1.00 89.88 94 THR A O 1
ATOM 781 N N . GLY A 1 95 ? 4.969 4.374 -2.719 1.00 88.50 95 GLY A N 1
ATOM 782 C CA . GLY A 1 95 ? 4.922 3.980 -4.126 1.00 88.50 95 GLY A CA 1
ATOM 783 C C . GLY A 1 95 ? 4.926 5.200 -5.03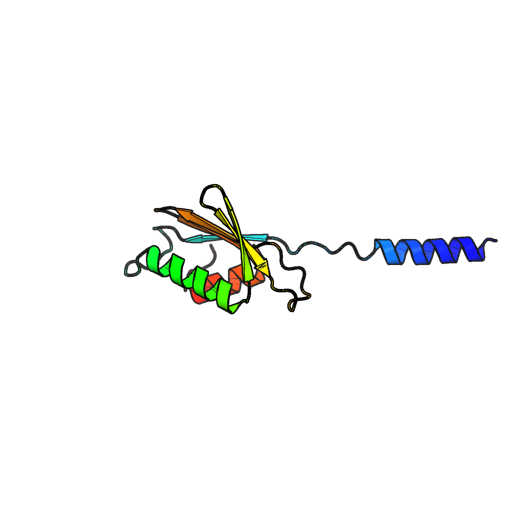7 1.00 88.50 95 GLY A C 1
ATOM 784 O O . GLY A 1 95 ? 5.225 6.312 -4.592 1.00 88.50 95 GLY A O 1
ATOM 785 N N . SER A 1 96 ? 4.596 5.039 -6.318 1.00 85.81 96 SER A N 1
ATOM 786 C CA . SER A 1 96 ? 4.473 6.202 -7.200 1.00 85.81 96 SER A CA 1
ATOM 787 C C . SER A 1 96 ? 3.300 7.088 -6.816 1.00 85.81 96 SER A C 1
ATOM 789 O O . SER A 1 96 ? 2.286 6.634 -6.288 1.00 85.81 96 SER A O 1
ATOM 791 N N . ARG A 1 97 ? 3.393 8.374 -7.161 1.00 83.31 97 ARG A N 1
ATOM 792 C CA . ARG A 1 97 ? 2.300 9.329 -6.940 1.00 83.31 97 ARG A CA 1
ATOM 793 C C . ARG A 1 97 ? 0.957 8.866 -7.525 1.00 83.31 97 ARG A C 1
ATOM 795 O O . ARG A 1 97 ? -0.078 9.149 -6.934 1.00 83.31 97 ARG A O 1
ATOM 802 N N . LEU A 1 98 ? 0.964 8.189 -8.675 1.00 82.62 98 LEU A N 1
ATOM 803 C CA . LEU A 1 98 ? -0.259 7.679 -9.297 1.00 82.62 98 LEU A CA 1
ATOM 804 C C . LEU A 1 98 ? -0.850 6.532 -8.474 1.00 82.62 98 LEU A C 1
ATOM 806 O O . LEU A 1 98 ? -2.044 6.547 -8.193 1.00 82.62 98 LEU A O 1
ATOM 810 N N . MET A 1 99 ? -0.018 5.585 -8.039 1.00 82.88 99 MET A N 1
ATOM 811 C CA . MET A 1 99 ? -0.460 4.470 -7.201 1.00 82.88 99 MET A CA 1
ATOM 812 C C . MET A 1 99 ? -1.004 4.943 -5.863 1.00 82.88 99 MET A C 1
ATOM 814 O O . MET A 1 99 ? -2.080 4.514 -5.461 1.00 82.88 99 MET A O 1
ATOM 818 N N . ILE A 1 100 ? -0.298 5.863 -5.208 1.00 87.00 100 ILE A N 1
ATOM 819 C CA . ILE A 1 100 ? -0.751 6.444 -3.946 1.00 87.00 100 ILE A CA 1
ATOM 820 C C . ILE A 1 100 ? -2.117 7.102 -4.115 1.00 87.00 100 ILE A C 1
ATOM 822 O O . ILE A 1 100 ? -2.993 6.862 -3.295 1.00 87.00 100 ILE A O 1
ATOM 826 N N . ARG A 1 101 ? -2.338 7.821 -5.220 1.00 85.12 101 ARG A N 1
ATOM 827 C CA . ARG A 1 101 ? -3.632 8.436 -5.525 1.00 85.12 101 ARG A CA 1
ATOM 828 C C . ARG A 1 101 ? -4.752 7.417 -5.743 1.00 85.12 101 ARG A C 1
ATOM 830 O O . ARG A 1 101 ? -5.884 7.647 -5.326 1.00 85.12 101 ARG A O 1
ATOM 837 N N . LEU A 1 102 ? -4.460 6.306 -6.421 1.00 85.44 102 LEU A N 1
ATOM 838 C CA . LEU A 1 102 ? -5.435 5.231 -6.630 1.00 85.44 102 LEU A CA 1
ATOM 839 C C . LEU A 1 102 ? -5.797 4.553 -5.307 1.00 85.44 102 LEU A C 1
ATOM 841 O O . LEU A 1 102 ? -6.975 4.350 -5.026 1.00 85.44 102 LEU A O 1
ATOM 845 N N . ILE A 1 103 ? -4.790 4.243 -4.489 1.00 86.56 103 ILE A N 1
ATOM 846 C CA . ILE A 1 103 ? -4.979 3.601 -3.188 1.00 86.56 103 ILE A CA 1
ATOM 847 C C . ILE A 1 103 ? -5.729 4.537 -2.237 1.00 86.56 103 ILE A C 1
ATOM 849 O O . ILE A 1 103 ? -6.712 4.097 -1.653 1.00 86.56 103 ILE A O 1
ATOM 853 N N . SER A 1 104 ? -5.332 5.811 -2.124 1.00 85.50 104 SER A N 1
ATOM 854 C CA . SER A 1 104 ? -5.974 6.803 -1.243 1.00 85.50 104 SER A CA 1
ATOM 855 C C . SER A 1 104 ? -7.449 7.010 -1.588 1.00 85.50 104 SER A C 1
ATOM 857 O O . SER A 1 104 ? -8.299 6.997 -0.699 1.00 85.50 104 SER A O 1
ATOM 859 N N . THR A 1 105 ? -7.768 7.082 -2.885 1.00 85.00 105 THR A N 1
ATOM 860 C CA . THR A 1 105 ? -9.154 7.152 -3.371 1.00 85.00 105 THR A CA 1
ATOM 861 C C . THR A 1 105 ? -9.938 5.891 -3.003 1.00 85.00 105 THR A C 1
ATOM 863 O O . THR A 1 105 ? -11.078 5.989 -2.561 1.00 85.00 105 THR A O 1
ATOM 866 N N . TYR A 1 106 ? -9.336 4.706 -3.149 1.00 82.94 106 TYR A N 1
ATOM 867 C CA . TYR A 1 106 ? -9.995 3.430 -2.853 1.00 82.94 106 TYR A CA 1
ATOM 868 C C . TYR A 1 106 ? -10.261 3.217 -1.357 1.00 82.94 106 TYR A C 1
ATOM 870 O O . TYR A 1 106 ? -11.279 2.637 -0.985 1.00 82.94 106 TYR A O 1
ATOM 878 N N . VAL A 1 107 ? -9.366 3.696 -0.488 1.00 82.81 107 VAL A N 1
ATOM 879 C CA . VAL A 1 107 ? -9.567 3.641 0.969 1.00 82.81 107 VAL A CA 1
ATOM 880 C C . VAL A 1 107 ? -10.342 4.836 1.528 1.00 82.81 107 VAL A C 1
ATOM 882 O O . VAL A 1 107 ? -10.588 4.867 2.733 1.00 82.81 107 VAL A O 1
ATOM 885 N N . GLU A 1 108 ? -10.761 5.771 0.668 1.00 79.69 108 GLU A N 1
ATOM 886 C CA . GLU A 1 108 ? -11.543 6.968 1.008 1.00 79.69 108 GLU A CA 1
ATOM 887 C C . GLU A 1 108 ? -10.861 7.859 2.063 1.00 79.69 108 GLU A C 1
ATOM 889 O O . GLU A 1 108 ? -11.505 8.354 2.986 1.00 79.69 108 GLU A O 1
ATOM 894 N N . ILE A 1 109 ? -9.544 8.048 1.951 1.00 76.81 109 ILE A N 1
ATOM 895 C CA . ILE A 1 109 ? -8.777 8.930 2.843 1.00 76.81 109 ILE A CA 1
ATOM 896 C C . ILE A 1 109 ? -8.184 10.064 2.012 1.00 76.81 109 ILE A C 1
ATOM 898 O O . ILE A 1 109 ? -7.517 9.825 1.003 1.00 76.81 109 ILE A O 1
ATOM 902 N N . GLU A 1 110 ? -8.414 11.301 2.450 1.00 62.72 110 GLU A N 1
ATOM 903 C CA . GLU A 1 110 ? -7.827 12.477 1.812 1.00 62.72 110 GLU A CA 1
ATOM 904 C C . GLU A 1 110 ? -6.303 12.489 1.985 1.00 62.72 110 GLU A C 1
ATOM 906 O O . GLU A 1 110 ? -5.767 12.232 3.064 1.00 62.72 110 GLU A O 1
ATOM 911 N N . GLU A 1 111 ? -5.591 12.784 0.894 1.00 57.69 111 GLU A N 1
ATOM 912 C CA . GLU A 1 111 ? -4.153 13.024 0.946 1.00 57.69 111 GLU A CA 1
ATOM 913 C C . GLU A 1 111 ? -3.897 14.343 1.686 1.00 57.69 111 GLU A C 1
ATOM 915 O O . GLU A 1 111 ? -4.135 15.413 1.127 1.00 57.69 111 GLU A O 1
ATOM 920 N N . SER A 1 112 ? -3.405 14.259 2.923 1.00 53.19 112 SER A N 1
ATOM 921 C CA . SER A 1 112 ? -2.860 15.402 3.666 1.00 53.19 112 SER A CA 1
ATOM 922 C C . SER A 1 112 ? -1.563 15.940 3.061 1.00 53.19 112 SER A C 1
ATOM 924 O O . SER A 1 112 ? -0.780 15.128 2.502 1.00 53.19 112 SER A O 1
#

pLDDT: mean 79.38, std 12.12, range [50.31, 92.19]